Protein AF-A0A3C1F5W8-F1 (afdb_monomer)

Mean predicted aligned error: 9.94 Å

Radius of gyration: 13.59 Å; Cα contacts (8 Å, |Δi|>4): 53; chains: 1; bounding box: 27×40×24 Å

Nearest PDB structures (foldseek):
  7eyi-assembly1_G  TM=2.249E-01  e=4.445E+00  Homo sapiens

Solvent-accessible surface area (backbone atoms only — not comparable to full-atom values): 4333 Å² total; per-residue (Å²): 133,82,72,52,69,47,62,19,73,82,79,67,48,78,44,72,46,90,60,56,71,70,58,53,48,52,51,37,37,72,76,68,73,42,55,71,90,75,40,88,90,59,78,59,57,45,72,69,57,49,52,52,49,42,70,78,54,56,56,78,80,60,74,76,52,82,129

pLDDT: mean 74.49, 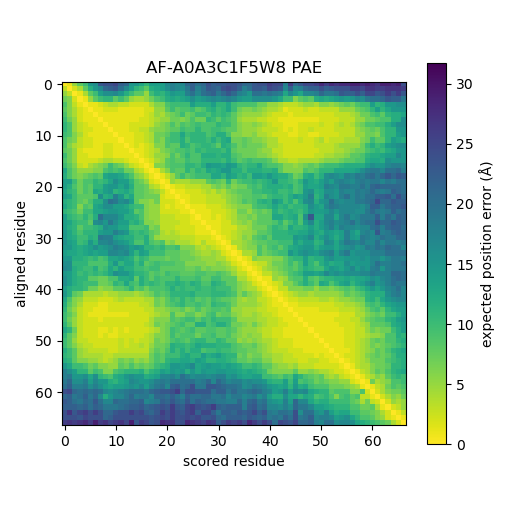std 12.34, range [42.12, 94.44]

Secondary structure (DSSP, 8-state):
----EEE-TTT--EEE-SS-HHHHHHHHHHHHSS-TTT-TT-----HHHHHHHHHHS--GGGTTS--

Structure (mmCIF, N/CA/C/O backbone):
data_AF-A0A3C1F5W8-F1
#
_entry.id   AF-A0A3C1F5W8-F1
#
loop_
_atom_site.group_PDB
_atom_site.id
_atom_site.type_symbol
_atom_site.label_atom_id
_atom_site.label_alt_id
_atom_site.label_comp_id
_atom_site.label_asym_id
_atom_site.label_entity_id
_atom_site.label_seq_id
_atom_site.pdbx_PDB_ins_code
_atom_site.Cartn_x
_atom_site.Cartn_y
_atom_site.Cartn_z
_atom_site.occupancy
_atom_site.B_iso_or_equiv
_atom_site.auth_seq_id
_atom_site.auth_comp_id
_atom_site.auth_asym_id
_atom_site.auth_atom_id
_atom_site.pdbx_PDB_model_num
ATOM 1 N N . MET A 1 1 ? 3.148 20.300 12.367 1.00 42.12 1 MET A N 1
ATOM 2 C CA . MET A 1 1 ? 3.368 19.342 11.267 1.00 42.12 1 MET A CA 1
ATOM 3 C C . MET A 1 1 ? 1.994 18.870 10.840 1.00 42.12 1 MET A C 1
ATOM 5 O O . MET A 1 1 ? 1.261 18.389 11.695 1.00 42.12 1 MET A O 1
ATOM 9 N N . MET A 1 2 ? 1.581 19.159 9.605 1.00 48.41 2 MET A N 1
ATOM 10 C CA . MET A 1 2 ? 0.316 18.648 9.072 1.00 48.41 2 MET A CA 1
ATOM 11 C C . MET A 1 2 ? 0.590 17.208 8.655 1.00 48.41 2 MET A C 1
ATOM 13 O O . MET A 1 2 ? 1.463 16.997 7.827 1.00 48.41 2 MET A O 1
ATOM 17 N N . ALA A 1 3 ? -0.059 16.237 9.297 1.00 55.56 3 ALA A N 1
ATOM 18 C CA . ALA A 1 3 ? 0.037 14.850 8.861 1.00 55.56 3 ALA A CA 1
ATOM 19 C C . ALA A 1 3 ? -0.530 14.769 7.439 1.00 55.56 3 ALA A C 1
ATOM 21 O O . ALA A 1 3 ? -1.680 15.165 7.221 1.00 55.56 3 ALA A O 1
ATOM 22 N N . GLU A 1 4 ? 0.280 14.324 6.485 1.00 76.06 4 GLU A N 1
ATOM 23 C CA . GLU A 1 4 ? -0.180 14.083 5.122 1.00 76.06 4 GLU A CA 1
ATOM 24 C C . GLU A 1 4 ? -1.113 12.864 5.164 1.00 76.06 4 GLU A C 1
ATOM 26 O O . GLU A 1 4 ? -1.020 12.011 6.046 1.00 76.06 4 GLU A O 1
ATOM 31 N N . THR A 1 5 ? -2.124 12.815 4.303 1.00 84.00 5 THR A N 1
ATOM 32 C CA . THR A 1 5 ? -3.062 11.686 4.263 1.00 84.00 5 THR A CA 1
ATOM 33 C C . THR A 1 5 ? -3.047 11.072 2.879 1.00 84.00 5 THR A C 1
ATOM 35 O O . THR A 1 5 ? -3.113 11.812 1.903 1.00 84.00 5 THR A O 1
ATOM 38 N N . TYR A 1 6 ? -3.046 9.744 2.786 1.00 85.88 6 TYR A N 1
ATOM 39 C CA . TYR A 1 6 ? -3.103 9.016 1.518 1.00 85.88 6 TYR A CA 1
ATOM 40 C C . TYR A 1 6 ? -4.386 8.185 1.407 1.00 85.88 6 TYR A C 1
ATOM 42 O O . TYR A 1 6 ? -5.017 7.843 2.413 1.00 85.88 6 TYR A O 1
ATOM 50 N N . ILE A 1 7 ? -4.777 7.855 0.173 1.00 90.31 7 ILE A N 1
ATOM 51 C CA . ILE A 1 7 ? -5.918 6.980 -0.123 1.00 90.31 7 ILE A CA 1
ATOM 52 C C . ILE A 1 7 ? -5.381 5.609 -0.531 1.00 90.31 7 ILE A C 1
ATOM 54 O O . ILE A 1 7 ? -4.615 5.498 -1.484 1.00 90.31 7 ILE A O 1
ATOM 58 N N . CYS A 1 8 ? -5.792 4.560 0.178 1.00 90.88 8 CYS A N 1
ATOM 59 C CA . CYS A 1 8 ? -5.443 3.186 -0.171 1.00 90.88 8 CYS A CA 1
ATOM 60 C C . CYS A 1 8 ? -6.118 2.786 -1.490 1.00 90.88 8 CYS A C 1
ATOM 62 O O . CYS A 1 8 ? -7.346 2.789 -1.581 1.00 90.88 8 CYS A O 1
ATOM 64 N N . ALA A 1 9 ? -5.337 2.356 -2.481 1.00 91.62 9 ALA A N 1
ATOM 65 C CA . ALA A 1 9 ? -5.858 1.944 -3.785 1.00 91.62 9 ALA A CA 1
ATOM 66 C C . ALA A 1 9 ? -6.738 0.678 -3.730 1.00 91.62 9 ALA A C 1
ATOM 68 O O . ALA A 1 9 ? -7.573 0.471 -4.606 1.00 91.62 9 ALA A O 1
ATOM 69 N N . ALA A 1 10 ? -6.572 -0.164 -2.701 1.00 91.31 10 ALA A N 1
ATOM 70 C CA . ALA A 1 10 ? -7.299 -1.426 -2.570 1.00 91.31 10 ALA A CA 1
ATOM 71 C C . ALA A 1 10 ? -8.656 -1.278 -1.861 1.00 91.31 10 ALA A C 1
ATOM 73 O O . ALA A 1 10 ? -9.650 -1.838 -2.316 1.00 91.31 10 ALA A O 1
ATOM 74 N N . CYS A 1 11 ? -8.713 -0.539 -0.746 1.00 94.44 11 CYS A N 1
ATOM 75 C CA . CYS A 1 11 ? -9.943 -0.387 0.045 1.00 94.44 11 CYS A CA 1
ATOM 76 C C . CYS A 1 11 ? -10.602 0.994 -0.072 1.00 94.44 11 CYS A C 1
ATOM 78 O O . CYS A 1 11 ? -11.716 1.173 0.415 1.00 94.44 11 CYS A O 1
ATOM 80 N N . GLY A 1 12 ? -9.924 1.978 -0.672 1.00 92.62 12 GLY A N 1
ATOM 81 C CA . GLY A 1 12 ? -10.406 3.358 -0.796 1.00 92.62 12 GLY A CA 1
ATOM 82 C C . GLY A 1 12 ? -10.388 4.165 0.506 1.00 92.62 12 GLY A C 1
ATOM 83 O O . GLY A 1 12 ? -10.847 5.304 0.520 1.00 92.62 12 GLY A O 1
ATOM 84 N N . GLY A 1 13 ? -9.884 3.599 1.607 1.00 91.50 13 GLY A N 1
ATOM 85 C CA . GLY A 1 13 ? -9.791 4.292 2.891 1.00 91.50 13 GLY A CA 1
ATOM 86 C C . GLY A 1 13 ? -8.737 5.400 2.883 1.00 91.50 13 GLY A C 1
ATOM 87 O O . GLY A 1 13 ? -7.708 5.276 2.218 1.00 91.50 13 GLY A O 1
ATOM 88 N N . THR A 1 14 ? -8.983 6.463 3.649 1.00 92.00 14 THR A N 1
ATOM 89 C CA . THR A 1 14 ? -8.025 7.551 3.884 1.00 92.00 14 THR A CA 1
ATOM 90 C C . THR A 1 14 ? -7.266 7.308 5.183 1.00 92.00 14 THR A C 1
ATOM 92 O O . THR A 1 14 ? -7.877 7.109 6.233 1.00 92.00 14 THR A O 1
ATOM 95 N N . PHE A 1 15 ? -5.939 7.350 5.121 1.00 87.62 15 PHE A N 1
ATOM 96 C CA . PHE A 1 15 ? -5.050 7.076 6.248 1.00 87.62 15 PHE A CA 1
ATOM 97 C C . PHE A 1 15 ? -4.047 8.215 6.416 1.00 87.62 15 PHE A C 1
ATOM 99 O O . PHE A 1 15 ? -3.670 8.852 5.438 1.00 87.62 15 PHE A O 1
ATOM 106 N N . ALA A 1 16 ? -3.606 8.468 7.648 1.00 83.88 16 ALA A N 1
ATOM 107 C CA . ALA A 1 16 ? -2.514 9.402 7.903 1.00 83.88 16 ALA A CA 1
ATOM 108 C C . ALA A 1 16 ? -1.173 8.749 7.546 1.00 83.88 16 ALA A C 1
ATOM 110 O O . ALA A 1 16 ? -0.906 7.613 7.953 1.00 83.88 16 ALA A O 1
ATOM 111 N N . THR A 1 17 ? -0.330 9.469 6.815 1.00 76.06 17 THR A N 1
ATOM 112 C CA . THR A 1 17 ? 1.071 9.112 6.639 1.00 76.06 17 THR A CA 1
ATOM 113 C C . THR A 1 17 ? 1.764 9.247 7.995 1.00 76.06 17 THR A C 1
ATOM 115 O O . THR A 1 17 ? 1.551 10.193 8.758 1.00 76.06 17 THR A O 1
ATOM 118 N N . LYS A 1 18 ? 2.543 8.225 8.355 1.00 69.12 18 LYS A N 1
ATOM 119 C CA . LYS A 1 18 ? 3.412 8.265 9.542 1.00 69.12 18 LYS A CA 1
ATOM 120 C C . LYS A 1 18 ? 4.812 8.777 9.206 1.00 69.12 18 LYS A C 1
ATOM 122 O O . LYS A 1 18 ? 5.525 9.190 10.115 1.00 69.12 18 LYS A O 1
ATOM 127 N N . TRP A 1 19 ? 5.166 8.737 7.926 1.00 63.44 19 TRP A N 1
ATOM 128 C CA . TRP A 1 19 ? 6.427 9.189 7.357 1.00 63.44 19 TRP A CA 1
ATOM 129 C C . TRP A 1 19 ? 6.152 10.306 6.363 1.00 63.44 19 TRP A C 1
ATOM 131 O O . TRP A 1 19 ? 5.085 10.331 5.747 1.00 63.44 19 TRP A O 1
ATOM 141 N N . SER A 1 20 ? 7.101 11.227 6.236 1.00 68.44 20 SER A N 1
ATOM 142 C CA . SER A 1 20 ? 7.038 12.250 5.190 1.00 68.44 20 SER A CA 1
ATOM 143 C C . SER A 1 20 ? 7.236 11.576 3.828 1.00 68.44 20 SER A C 1
ATOM 145 O O . SER A 1 20 ? 7.964 10.581 3.754 1.00 68.44 20 SER A O 1
ATOM 147 N N . ASP A 1 21 ? 6.655 12.115 2.754 1.00 67.50 21 ASP A N 1
ATOM 148 C CA . ASP A 1 21 ? 6.819 11.556 1.398 1.00 67.50 21 ASP A CA 1
ATOM 149 C C . ASP A 1 21 ? 8.303 11.364 1.010 1.00 67.50 21 ASP A C 1
ATOM 151 O O . ASP A 1 21 ? 8.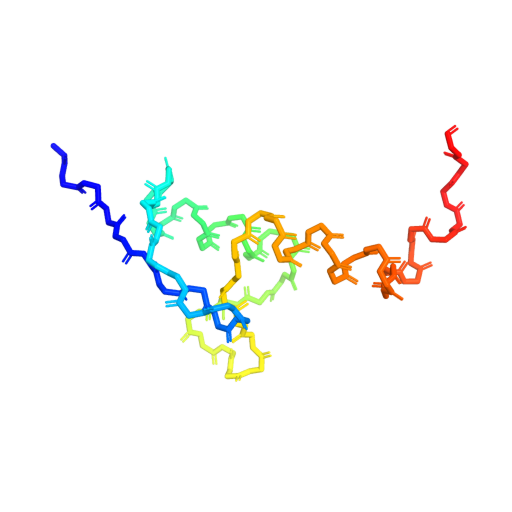668 10.380 0.370 1.00 67.50 21 ASP A O 1
ATOM 155 N N . GLU A 1 22 ? 9.191 12.242 1.490 1.00 66.88 22 GLU A N 1
ATOM 156 C CA . GLU A 1 22 ? 10.641 12.162 1.259 1.00 66.88 22 GLU A CA 1
ATOM 157 C C . GLU A 1 22 ? 11.299 10.922 1.900 1.00 66.88 22 GLU A C 1
ATOM 159 O O . GLU A 1 22 ? 12.177 10.305 1.293 1.00 66.88 22 GLU A O 1
ATOM 164 N N . GLU A 1 23 ? 10.850 10.507 3.091 1.00 68.69 23 GLU A N 1
ATOM 165 C CA . GLU A 1 23 ? 11.347 9.292 3.758 1.00 68.69 23 GLU A CA 1
ATOM 166 C C . GLU A 1 23 ? 10.810 8.026 3.073 1.00 68.69 23 GLU A C 1
ATOM 168 O O . GLU A 1 23 ? 11.558 7.073 2.855 1.00 68.69 23 GLU A O 1
ATOM 173 N N . ALA A 1 24 ? 9.542 8.038 2.648 1.00 64.88 24 ALA A N 1
ATOM 174 C CA . ALA A 1 24 ? 8.932 6.922 1.923 1.00 64.88 24 ALA A CA 1
ATOM 175 C C . ALA A 1 24 ? 9.559 6.715 0.530 1.00 64.88 24 ALA A C 1
ATOM 177 O O . ALA A 1 24 ? 9.817 5.580 0.117 1.00 64.88 24 ALA A O 1
ATOM 178 N N . ALA A 1 25 ? 9.861 7.804 -0.185 1.00 66.19 25 ALA A N 1
ATOM 179 C CA . ALA A 1 25 ? 10.548 7.753 -1.472 1.00 66.19 25 ALA A CA 1
ATOM 180 C C . ALA A 1 25 ? 11.995 7.248 -1.335 1.00 66.19 25 ALA A C 1
ATOM 182 O O . ALA A 1 25 ? 12.470 6.500 -2.195 1.00 66.19 25 ALA A O 1
ATOM 183 N N . ALA A 1 26 ? 12.696 7.618 -0.255 1.00 73.19 26 ALA A N 1
ATOM 184 C CA . ALA A 1 26 ? 14.048 7.135 0.019 1.00 73.19 26 ALA A CA 1
ATOM 185 C C . ALA A 1 26 ? 14.080 5.611 0.234 1.00 73.19 26 ALA A C 1
ATOM 187 O O . ALA A 1 26 ? 14.869 4.929 -0.422 1.00 73.19 26 ALA A O 1
ATOM 188 N N . GLU A 1 27 ? 13.184 5.065 1.064 1.00 66.56 27 GLU A N 1
ATOM 189 C CA . GLU A 1 27 ? 13.098 3.612 1.267 1.00 66.56 27 GLU A CA 1
ATOM 190 C C . GLU A 1 27 ? 12.647 2.869 0.004 1.00 66.56 27 GLU A C 1
ATOM 192 O O . GLU A 1 27 ? 13.199 1.820 -0.318 1.00 66.56 27 GLU A O 1
ATOM 197 N N . SER A 1 28 ? 11.699 3.410 -0.772 1.00 63.69 28 SER A N 1
ATOM 198 C CA . SER A 1 28 ? 11.265 2.767 -2.022 1.00 63.69 28 SER A CA 1
ATOM 199 C C . SER A 1 28 ? 12.407 2.640 -3.037 1.00 63.69 28 SER A C 1
ATOM 201 O O . SER A 1 28 ? 12.573 1.589 -3.665 1.00 63.69 28 SER A O 1
ATOM 203 N N . ARG A 1 29 ? 13.239 3.683 -3.164 1.00 73.88 29 ARG A N 1
ATOM 204 C CA . ARG A 1 29 ?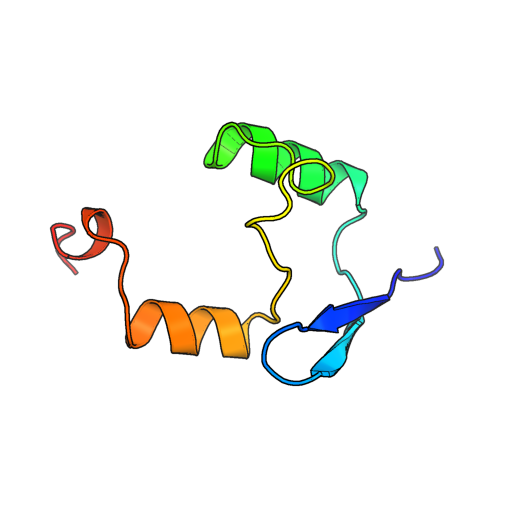 14.437 3.654 -4.018 1.00 73.88 29 ARG A CA 1
ATOM 205 C C . ARG A 1 29 ? 15.467 2.641 -3.519 1.00 73.88 29 ARG A C 1
ATOM 207 O O . ARG A 1 29 ? 16.080 1.967 -4.341 1.00 73.88 29 ARG A O 1
ATOM 214 N N . GLU A 1 30 ? 15.650 2.521 -2.205 1.00 73.31 30 GLU A N 1
ATOM 215 C CA . GLU A 1 30 ? 16.612 1.585 -1.609 1.00 73.31 30 GLU A CA 1
ATOM 216 C C . GLU A 1 30 ? 16.156 0.119 -1.721 1.00 73.31 30 GLU A C 1
ATOM 218 O O . GLU A 1 30 ? 16.953 -0.749 -2.077 1.00 73.31 30 GLU A O 1
ATOM 223 N N . VAL A 1 31 ? 14.875 -0.161 -1.465 1.00 68.00 31 VAL A N 1
ATOM 224 C CA . VAL A 1 31 ? 14.331 -1.527 -1.384 1.00 68.00 31 VAL A CA 1
ATOM 225 C C . VAL A 1 31 ? 13.942 -2.081 -2.754 1.00 68.00 31 VAL A C 1
ATOM 227 O O . VAL A 1 31 ? 14.179 -3.256 -3.031 1.00 68.00 31 VAL A O 1
ATOM 230 N N . PHE A 1 32 ? 13.346 -1.255 -3.618 1.00 63.06 32 PHE A N 1
ATOM 231 C CA . PHE A 1 32 ? 12.771 -1.710 -4.888 1.00 63.06 32 PHE A CA 1
ATOM 232 C C . PHE A 1 32 ? 13.507 -1.175 -6.122 1.00 63.06 32 PHE A C 1
ATOM 234 O O . PHE A 1 32 ? 13.226 -1.623 -7.232 1.00 63.06 32 PHE A O 1
ATOM 241 N N . GLY A 1 33 ? 14.448 -0.235 -5.962 1.00 69.56 33 GLY A N 1
ATOM 242 C CA . GLY A 1 33 ? 15.177 0.371 -7.083 1.00 69.56 33 GLY A CA 1
ATOM 243 C C . GLY A 1 33 ? 14.295 1.201 -8.022 1.00 69.56 33 GLY A C 1
ATOM 244 O O . GLY A 1 33 ? 14.723 1.533 -9.128 1.00 69.56 33 GLY A O 1
ATOM 245 N N . VAL A 1 34 ? 13.071 1.522 -7.597 1.00 67.06 34 VAL A N 1
ATOM 246 C CA . VAL A 1 34 ? 12.074 2.268 -8.369 1.00 67.06 34 VAL A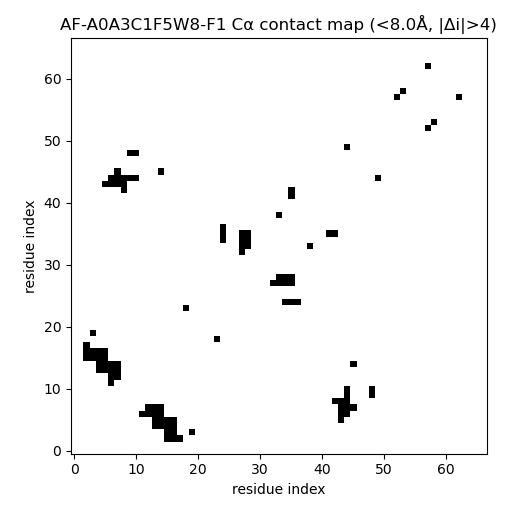 CA 1
ATOM 247 C C . VAL A 1 34 ? 11.599 3.478 -7.584 1.00 67.06 34 VAL A C 1
ATOM 249 O O . VAL A 1 34 ? 11.525 3.467 -6.352 1.00 67.06 34 VAL A O 1
ATOM 252 N N . ASP A 1 35 ? 11.285 4.533 -8.324 1.00 68.00 35 ASP A N 1
ATOM 253 C CA . ASP A 1 35 ? 10.706 5.742 -7.770 1.00 68.00 35 ASP A CA 1
ATOM 254 C C . ASP A 1 35 ? 9.169 5.629 -7.832 1.00 68.00 35 ASP A C 1
ATOM 256 O O . ASP A 1 35 ? 8.612 5.571 -8.938 1.00 68.00 35 ASP A O 1
ATOM 260 N N . PRO A 1 36 ? 8.488 5.561 -6.671 1.00 65.00 36 PRO A N 1
ATOM 261 C CA . PRO A 1 36 ? 7.052 5.313 -6.600 1.00 65.00 36 PRO A CA 1
ATOM 262 C C . PRO A 1 36 ? 6.227 6.461 -7.196 1.00 65.00 36 PRO A C 1
ATOM 264 O O . PRO A 1 36 ? 5.080 6.231 -7.572 1.00 65.00 36 PRO A O 1
ATOM 267 N N . ASP A 1 37 ? 6.806 7.658 -7.348 1.00 66.44 37 ASP A N 1
ATOM 268 C CA . ASP A 1 37 ? 6.141 8.809 -7.967 1.00 66.44 37 ASP A CA 1
ATOM 269 C C . ASP A 1 37 ? 6.157 8.741 -9.501 1.00 66.44 37 ASP A C 1
ATOM 271 O O . ASP A 1 37 ? 5.413 9.460 -10.173 1.00 66.44 37 ASP A O 1
ATOM 275 N N . THR A 1 38 ? 7.010 7.889 -10.080 1.00 65.56 38 THR A N 1
ATOM 276 C CA .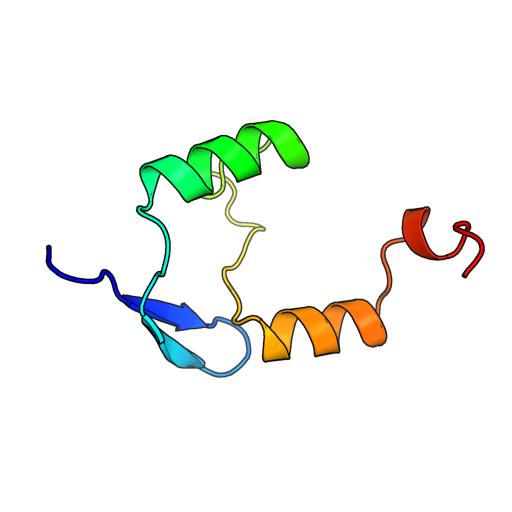 THR A 1 38 ? 7.228 7.829 -11.536 1.00 65.56 38 TH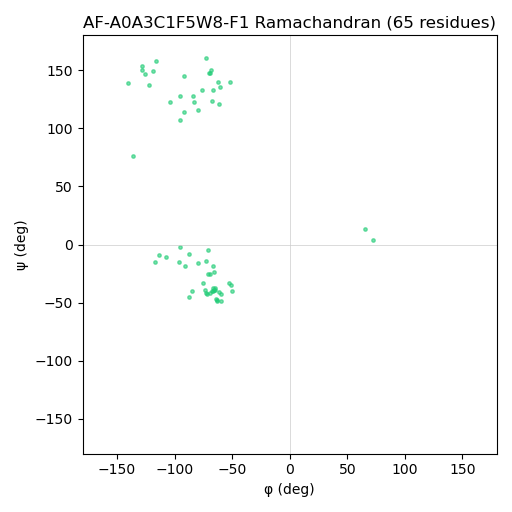R A CA 1
ATOM 277 C C . THR A 1 38 ? 6.828 6.507 -12.178 1.00 65.56 38 THR A C 1
ATOM 279 O O . THR A 1 38 ? 6.677 6.462 -13.401 1.00 65.56 38 THR A O 1
ATOM 282 N N . ASP A 1 39 ? 6.625 5.447 -11.391 1.00 67.69 39 ASP A N 1
ATOM 283 C CA . ASP A 1 39 ? 6.203 4.149 -11.907 1.00 67.69 39 ASP A CA 1
ATOM 284 C C . ASP A 1 39 ? 4.671 3.984 -11.816 1.00 67.69 39 ASP A C 1
ATOM 286 O O . ASP A 1 39 ? 4.128 3.759 -10.732 1.00 67.69 39 ASP A O 1
ATOM 290 N N . PRO A 1 40 ? 3.940 4.049 -12.947 1.00 69.00 40 PRO A N 1
ATOM 291 C CA . PRO A 1 40 ? 2.482 3.958 -12.951 1.00 69.00 40 PRO A CA 1
ATOM 292 C C . PRO A 1 40 ? 1.959 2.551 -12.623 1.00 69.00 40 PRO A C 1
ATOM 294 O O . PRO A 1 40 ? 0.745 2.354 -12.561 1.00 69.00 40 PRO A O 1
ATOM 297 N N . THR A 1 41 ? 2.840 1.558 -12.470 1.00 75.75 41 THR A N 1
ATOM 298 C CA . THR A 1 41 ? 2.468 0.195 -12.070 1.00 75.75 41 THR A CA 1
ATOM 299 C C . THR A 1 41 ? 2.426 0.018 -10.552 1.00 75.75 41 THR A C 1
ATOM 301 O O . THR A 1 41 ? 1.928 -1.003 -10.072 1.00 75.75 41 THR A O 1
ATOM 304 N N . MET A 1 42 ? 2.886 1.020 -9.796 1.00 73.81 42 MET A N 1
ATOM 305 C CA . MET A 1 42 ? 2.892 1.022 -8.337 1.00 73.81 42 MET A CA 1
ATOM 306 C C . MET A 1 42 ? 1.621 1.666 -7.772 1.00 73.81 42 MET A C 1
ATOM 308 O O . MET A 1 42 ? 1.068 2.615 -8.325 1.00 73.81 42 MET A O 1
ATOM 312 N N . ALA A 1 43 ? 1.147 1.144 -6.640 1.00 84.31 43 ALA A N 1
ATOM 313 C CA . ALA A 1 43 ? -0.006 1.682 -5.927 1.00 84.31 43 ALA A CA 1
ATOM 314 C C . ALA A 1 43 ? 0.225 1.644 -4.413 1.00 84.31 43 ALA A C 1
ATOM 316 O O . ALA A 1 43 ? 0.726 0.656 -3.876 1.00 84.31 43 ALA A O 1
ATOM 317 N N . ILE A 1 44 ? -0.188 2.705 -3.715 1.00 85.25 44 ILE A N 1
ATOM 318 C CA . ILE A 1 44 ? -0.093 2.796 -2.255 1.00 85.25 44 ILE A CA 1
ATOM 319 C C . ILE A 1 44 ? -1.306 2.097 -1.629 1.00 85.25 44 ILE A C 1
ATOM 321 O O . ILE A 1 44 ? -2.461 2.380 -1.965 1.00 85.25 44 ILE A O 1
ATOM 325 N N . VAL A 1 45 ? -1.053 1.183 -0.693 1.00 89.69 45 VAL A N 1
ATOM 326 C CA . VAL A 1 45 ? -2.085 0.468 0.069 1.00 89.69 45 VAL A CA 1
ATOM 327 C C . VAL A 1 45 ? -1.806 0.563 1.566 1.00 89.69 45 VAL A C 1
ATOM 329 O O . VAL A 1 45 ? -0.662 0.724 1.975 1.00 89.69 45 VAL A O 1
ATOM 332 N N . CYS A 1 46 ? -2.844 0.460 2.396 1.00 90.69 46 CYS A N 1
ATOM 333 C CA . CYS A 1 46 ? -2.664 0.441 3.847 1.00 90.69 46 CYS A CA 1
ATOM 334 C C . CYS A 1 46 ? -2.069 -0.883 4.346 1.00 90.69 46 CYS A C 1
ATOM 336 O O . CYS A 1 46 ? -2.203 -1.911 3.679 1.00 90.69 46 CYS A O 1
ATOM 338 N N . ASP A 1 47 ? -1.492 -0.872 5.552 1.00 87.69 47 ASP A N 1
ATOM 339 C CA . ASP A 1 47 ? -0.849 -2.035 6.187 1.00 87.69 47 ASP A CA 1
ATOM 340 C C . ASP A 1 47 ? -1.726 -3.295 6.176 1.00 87.69 47 ASP A C 1
ATOM 342 O O . ASP A 1 47 ? -1.235 -4.400 5.946 1.00 87.69 47 ASP A O 1
ATOM 346 N N . ASP A 1 48 ? -3.031 -3.146 6.409 1.00 91.62 48 ASP A N 1
ATOM 347 C CA . ASP A 1 48 ? -3.964 -4.274 6.430 1.00 91.62 48 ASP A CA 1
ATOM 348 C C . ASP A 1 48 ? -4.156 -4.872 5.032 1.00 91.62 48 ASP A C 1
ATOM 350 O O . ASP A 1 48 ? -4.135 -6.093 4.864 1.00 91.62 48 ASP A O 1
ATOM 354 N N . CYS A 1 49 ? -4.278 -4.018 4.011 1.00 91.62 49 CYS A N 1
ATOM 355 C CA . CYS A 1 49 ? -4.350 -4.462 2.621 1.00 91.62 49 CYS A CA 1
ATOM 356 C C . CYS A 1 49 ? -3.022 -5.080 2.174 1.00 91.62 49 CYS A C 1
ATOM 358 O O . CYS A 1 49 ? -3.027 -6.123 1.526 1.00 91.62 49 CYS A O 1
ATOM 360 N N . TYR A 1 50 ? -1.890 -4.496 2.573 1.00 88.19 50 TYR A N 1
ATOM 361 C CA . TYR A 1 50 ? -0.563 -5.039 2.294 1.00 88.19 50 TYR A CA 1
ATOM 362 C C . TYR A 1 50 ? -0.392 -6.445 2.883 1.00 88.19 50 TYR A C 1
ATOM 364 O O . TYR A 1 50 ? -0.006 -7.374 2.173 1.00 88.19 50 TYR A O 1
ATOM 372 N N . LYS A 1 51 ? -0.753 -6.645 4.158 1.00 87.75 51 LYS A N 1
ATOM 373 C CA . LYS A 1 51 ? -0.732 -7.966 4.810 1.00 87.75 51 LYS A CA 1
ATOM 374 C C . LYS A 1 51 ? -1.643 -8.968 4.107 1.00 87.75 51 LYS A C 1
ATOM 376 O O . LYS A 1 51 ? -1.247 -10.113 3.910 1.00 87.75 51 LYS A O 1
ATOM 381 N N . ALA A 1 52 ? -2.848 -8.556 3.712 1.00 88.06 52 ALA A N 1
ATOM 382 C CA . ALA A 1 52 ? -3.782 -9.434 3.012 1.00 88.06 52 ALA A CA 1
ATOM 383 C C . ALA A 1 52 ? -3.239 -9.870 1.639 1.00 88.06 52 ALA A C 1
ATOM 385 O O . ALA A 1 52 ? -3.249 -11.061 1.326 1.00 88.06 52 ALA A O 1
ATOM 386 N N . ILE A 1 53 ? -2.713 -8.924 0.852 1.00 85.94 53 ILE A N 1
ATOM 387 C CA . ILE A 1 53 ? -2.128 -9.190 -0.469 1.00 85.94 53 ILE A CA 1
ATOM 388 C C . ILE A 1 53 ? -0.911 -10.105 -0.338 1.00 85.94 53 ILE A C 1
ATOM 390 O O . ILE A 1 53 ? -0.845 -11.114 -1.027 1.00 85.94 53 ILE A O 1
ATOM 394 N N . THR A 1 54 ? 0.014 -9.806 0.574 1.00 81.25 54 THR A N 1
ATOM 395 C CA . THR A 1 54 ? 1.232 -10.613 0.779 1.00 81.25 54 THR A CA 1
ATOM 396 C C . THR A 1 54 ? 0.952 -11.988 1.386 1.00 81.25 54 THR A C 1
ATOM 398 O O . THR A 1 54 ? 1.711 -12.922 1.150 1.00 81.25 54 THR A O 1
ATOM 401 N N . THR A 1 55 ? -0.154 -12.155 2.116 1.00 82.12 55 THR A N 1
ATOM 402 C CA . THR A 1 55 ? -0.613 -13.478 2.573 1.00 82.12 55 THR A CA 1
ATOM 403 C C . THR A 1 55 ? -1.189 -14.300 1.418 1.00 82.12 55 THR A C 1
ATOM 405 O O . THR A 1 55 ? -0.931 -15.497 1.327 1.00 82.12 55 THR A O 1
ATOM 408 N N . ALA A 1 56 ? -1.973 -13.677 0.532 1.00 78.38 56 ALA A N 1
ATOM 409 C CA . ALA A 1 56 ? -2.578 -14.350 -0.620 1.00 78.38 56 ALA A CA 1
ATOM 410 C C . ALA A 1 56 ? -1.572 -14.618 -1.755 1.00 78.38 56 ALA A C 1
ATOM 412 O O . ALA A 1 56 ? -1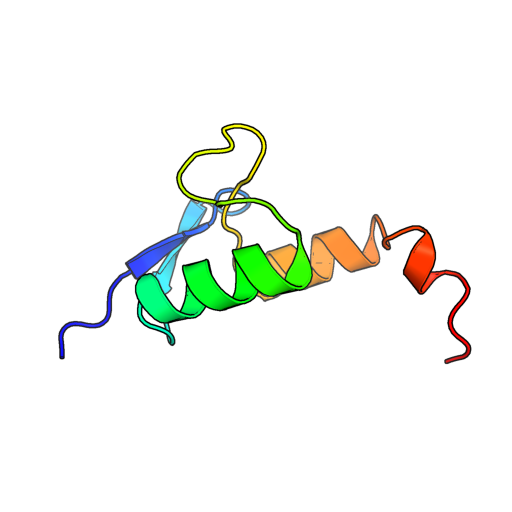.671 -15.627 -2.451 1.00 78.38 56 ALA A O 1
ATOM 413 N N . PHE A 1 57 ? -0.605 -13.719 -1.922 1.00 76.88 57 PHE A N 1
ATOM 414 C CA . PHE A 1 57 ? 0.422 -13.732 -2.956 1.00 76.88 57 PHE A CA 1
ATOM 415 C C . PHE A 1 57 ? 1.774 -13.381 -2.323 1.00 76.88 57 PHE A C 1
ATOM 417 O O . PHE A 1 57 ? 2.248 -12.248 -2.453 1.00 76.88 57 PHE A O 1
ATOM 424 N N . PRO A 1 58 ? 2.398 -14.323 -1.597 1.00 69.50 58 PRO A N 1
ATOM 425 C CA . PRO A 1 58 ? 3.716 -14.083 -1.035 1.00 69.50 58 PRO A CA 1
ATOM 426 C C . PRO A 1 58 ? 4.724 -13.847 -2.170 1.00 69.50 58 PRO A C 1
ATOM 428 O O . PRO A 1 58 ? 4.674 -14.547 -3.189 1.00 69.50 58 PRO A O 1
ATOM 431 N N . PRO A 1 59 ? 5.662 -12.895 -2.018 1.00 67.19 59 PRO A N 1
ATOM 432 C CA . PRO A 1 59 ? 6.793 -12.766 -2.923 1.00 6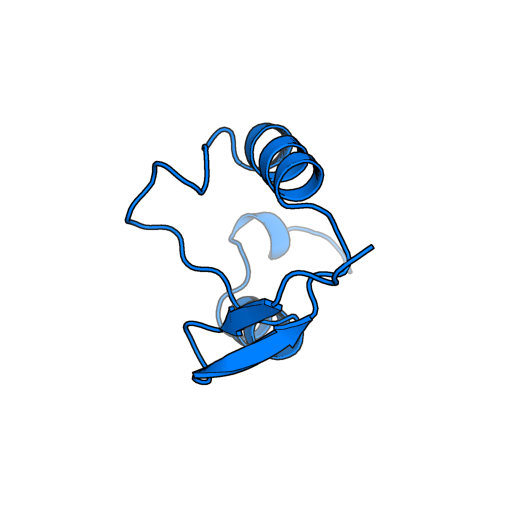7.19 59 PRO A CA 1
ATOM 433 C C . PRO A 1 59 ? 7.490 -14.116 -3.052 1.00 67.19 59 PRO A C 1
ATOM 435 O O . PRO A 1 59 ? 7.668 -14.820 -2.055 1.00 67.19 59 PRO A O 1
ATOM 438 N N . LYS A 1 60 ? 7.919 -14.481 -4.266 1.00 63.84 60 LYS A N 1
ATOM 439 C CA . LYS A 1 60 ? 8.599 -15.766 -4.506 1.00 63.84 60 LYS A CA 1
ATOM 440 C C . LYS A 1 60 ? 9.764 -15.976 -3.523 1.00 63.84 60 LYS A C 1
ATOM 442 O O . LYS A 1 60 ? 10.016 -17.090 -3.094 1.00 63.84 60 LYS A O 1
ATOM 447 N N . GLU A 1 61 ? 10.444 -14.893 -3.159 1.00 63.12 61 GLU A N 1
ATOM 448 C CA . GLU A 1 61 ? 11.606 -14.868 -2.267 1.00 63.12 61 GLU A CA 1
ATOM 449 C C . GLU A 1 61 ? 11.254 -15.113 -0.788 1.00 63.12 61 GLU A C 1
ATOM 451 O O . GLU A 1 61 ? 12.138 -15.364 0.026 1.00 63.12 61 GLU A O 1
ATOM 456 N N . TRP A 1 62 ? 9.972 -15.039 -0.415 1.00 64.31 62 TRP A N 1
ATOM 457 C CA . TRP A 1 62 ? 9.489 -15.283 0.950 1.00 64.31 62 TRP A CA 1
ATOM 458 C C . TRP A 1 62 ? 8.988 -16.715 1.153 1.00 64.31 62 TRP A C 1
ATOM 460 O O . TRP A 1 62 ? 8.869 -17.152 2.293 1.00 64.31 62 TRP A O 1
ATOM 470 N N . LEU A 1 63 ? 8.744 -17.461 0.071 1.00 58.56 63 LEU A N 1
ATOM 471 C CA . LEU A 1 63 ? 8.397 -18.885 0.126 1.00 58.56 63 LEU A CA 1
ATOM 472 C C . LEU A 1 63 ? 9.593 -19.766 0.530 1.00 58.56 63 LEU A C 1
ATOM 474 O O . LEU A 1 63 ? 9.396 -20.839 1.091 1.00 58.56 63 LEU A O 1
ATOM 478 N N . ASP A 1 64 ? 10.818 -19.296 0.276 1.00 61.88 64 ASP A N 1
ATOM 479 C CA . ASP A 1 64 ? 12.067 -20.022 0.547 1.00 61.88 64 ASP A CA 1
ATOM 480 C C . ASP A 1 64 ? 12.712 -19.656 1.902 1.00 61.88 64 ASP A C 1
ATOM 482 O O . ASP A 1 64 ? 13.752 -20.210 2.269 1.00 61.88 64 ASP A O 1
ATOM 486 N N . ARG A 1 65 ? 12.131 -18.718 2.667 1.00 55.66 65 ARG A N 1
ATOM 487 C CA . ARG A 1 65 ? 12.651 -18.348 3.992 1.00 55.66 65 ARG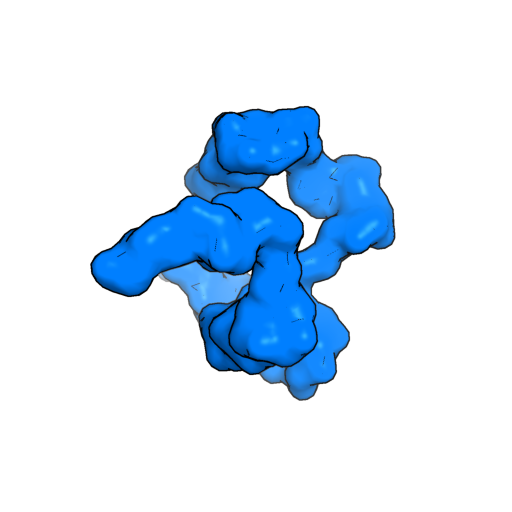 A CA 1
ATOM 488 C C . ARG A 1 65 ? 12.137 -19.332 5.046 1.00 55.66 65 ARG A C 1
ATOM 490 O O . ARG A 1 65 ? 10.921 -19.446 5.199 1.00 55.66 65 ARG A O 1
ATOM 497 N N . PRO A 1 66 ? 13.019 -20.017 5.801 1.00 58.22 66 PRO A N 1
ATOM 498 C CA . PRO A 1 66 ? 12.567 -20.804 6.937 1.00 58.22 66 PRO A CA 1
ATOM 499 C C . PRO A 1 66 ? 11.886 -19.872 7.946 1.00 58.22 66 PRO A C 1
ATOM 501 O O . PRO A 1 66 ? 12.365 -18.759 8.187 1.00 58.22 66 PRO A O 1
ATOM 504 N N . CYS A 1 67 ? 10.743 -20.336 8.450 1.00 60.22 67 CYS A N 1
ATOM 505 C CA . CYS A 1 67 ? 9.934 -19.683 9.475 1.00 60.22 67 CYS A CA 1
ATOM 506 C C . CYS A 1 67 ? 10.745 -19.281 10.711 1.00 60.22 67 CYS A C 1
ATOM 508 O O . CYS A 1 67 ? 11.623 -20.077 11.122 1.00 60.22 67 CYS A O 1
#

Foldseek 3Di:
DPFDWDAAPPPRDIDTDPDDPVVVQVVCCVPPVDRQVPDPVDTDHDPVVVVVCCVVPPDPVVVPDDD

Sequence (67 aa):
MMAETYICAACGGTFATKWSDEEAAAESREVFGVDPDTDPTMAIVCDDCYKAITTAFPPKEWLDRPC